Protein AF-A0A523UTR7-F1 (afdb_monomer_lite)

Foldseek 3Di:
DAEAECAPPDAVRSLVVVLVVVVVDDAPDKYKYKYHLPYDPVVSVVVSCVVPVQWDWDWDQDPRSIIIIMIHRHPPDD

Secondary structure (DSSP, 8-state):
-EEEE-TTS-HHHHHHHHHHHHHHPPTT-EEEEEE-TT--HHHHHHHHHHH-TTEEEEEEE-TTS-EEEEEEE-----

Organism: NCBI:txid2250710

pLDDT: mean 86.26, std 9.45, range [41.75, 94.06]

Structure (mmCIF, N/CA/C/O backbone):
data_AF-A0A523UTR7-F1
#
_entry.id   AF-A0A523UTR7-F1
#
loop_
_atom_site.group_PDB
_atom_site.id
_atom_site.type_symbol
_atom_site.label_atom_id
_atom_site.label_alt_id
_atom_site.label_comp_id
_atom_site.label_asym_id
_atom_site.label_entity_id
_atom_site.label_seq_id
_atom_site.pdbx_PDB_ins_code
_atom_site.Cartn_x
_atom_site.Cartn_y
_atom_site.Cartn_z
_atom_site.occupancy
_atom_site.B_iso_or_equiv
_atom_site.auth_seq_id
_atom_site.auth_comp_id
_atom_site.auth_asym_id
_atom_site.auth_atom_id
_atom_site.pdbx_PDB_model_num
ATOM 1 N N . MET A 1 1 ? -4.353 14.343 6.235 1.00 67.50 1 MET A N 1
ATOM 2 C CA . MET A 1 1 ? -4.041 13.578 5.009 1.00 67.50 1 MET A CA 1
ATOM 3 C C . MET A 1 1 ? -2.537 13.617 4.835 1.00 67.50 1 MET A C 1
ATOM 5 O O . MET A 1 1 ? -1.985 14.707 4.903 1.00 67.50 1 MET A O 1
ATOM 9 N N . SER A 1 2 ? -1.882 12.461 4.724 1.00 84.12 2 SER A N 1
ATOM 10 C CA . SER A 1 2 ? -0.427 12.369 4.554 1.00 84.12 2 SER A CA 1
ATOM 11 C C . SER A 1 2 ? -0.106 11.759 3.199 1.00 84.12 2 SER A C 1
ATOM 13 O O . SER A 1 2 ? -0.677 10.730 2.846 1.00 84.12 2 SER A O 1
ATOM 15 N N . GLU A 1 3 ? 0.808 12.381 2.465 1.00 89.31 3 GLU A N 1
ATOM 16 C CA . GLU A 1 3 ? 1.265 11.918 1.155 1.00 89.31 3 GLU A CA 1
ATOM 17 C C . GLU A 1 3 ? 2.700 11.392 1.258 1.00 89.31 3 GLU A C 1
ATOM 19 O O . GLU A 1 3 ? 3.534 11.963 1.963 1.00 89.31 3 GLU A O 1
ATOM 24 N N . LEU A 1 4 ? 2.987 10.279 0.584 1.00 90.12 4 LEU A N 1
ATOM 25 C CA . LEU A 1 4 ? 4.288 9.619 0.595 1.00 90.12 4 LEU A CA 1
ATOM 26 C C . LEU A 1 4 ? 4.692 9.239 -0.828 1.00 90.12 4 LEU A C 1
ATOM 28 O O . LEU A 1 4 ? 4.070 8.385 -1.451 1.00 90.12 4 LEU A O 1
ATOM 32 N N . ASN A 1 5 ? 5.771 9.822 -1.341 1.00 89.94 5 ASN A N 1
ATOM 33 C CA . ASN A 1 5 ? 6.291 9.419 -2.641 1.00 89.94 5 ASN A CA 1
ATOM 34 C C . ASN A 1 5 ? 7.311 8.275 -2.501 1.00 89.94 5 ASN A C 1
ATOM 36 O O . ASN A 1 5 ? 8.340 8.419 -1.838 1.00 89.94 5 ASN A O 1
ATOM 40 N N . LEU A 1 6 ? 7.015 7.139 -3.128 1.00 88.19 6 LEU A N 1
ATOM 41 C CA . LEU A 1 6 ? 7.828 5.923 -3.157 1.00 88.19 6 LEU A CA 1
ATOM 42 C C . LEU A 1 6 ? 8.249 5.537 -4.588 1.00 88.19 6 LEU A C 1
ATOM 44 O O . LEU A 1 6 ? 8.818 4.457 -4.780 1.00 88.19 6 LEU A O 1
ATOM 48 N N . SER A 1 7 ? 7.995 6.397 -5.582 1.00 84.06 7 SER A N 1
ATOM 49 C CA . SER A 1 7 ? 8.219 6.094 -6.999 1.00 84.06 7 SER A CA 1
ATOM 50 C C . SER A 1 7 ? 9.666 5.720 -7.317 1.00 84.06 7 SER A C 1
ATOM 52 O O . SER A 1 7 ? 9.907 4.714 -7.979 1.00 84.06 7 SER A O 1
ATOM 54 N N . GLU A 1 8 ? 10.623 6.456 -6.755 1.00 82.81 8 GLU A N 1
ATOM 55 C CA . GLU A 1 8 ? 12.060 6.308 -7.039 1.00 82.81 8 GLU A CA 1
ATOM 56 C C . GLU A 1 8 ? 12.816 5.439 -6.018 1.00 82.81 8 GLU A C 1
ATOM 58 O O . GLU A 1 8 ? 14.030 5.276 -6.098 1.00 82.81 8 GLU A O 1
ATOM 63 N N . SER A 1 9 ? 12.131 4.890 -5.012 1.00 80.12 9 SER A N 1
ATOM 64 C CA . SER A 1 9 ? 12.787 4.083 -3.970 1.00 80.12 9 SER A CA 1
ATOM 65 C C . SER A 1 9 ? 12.950 2.625 -4.409 1.00 80.12 9 SER A C 1
ATOM 67 O O . SER A 1 9 ? 12.073 2.101 -5.077 1.00 80.12 9 SER A O 1
ATOM 69 N N . ALA A 1 10 ? 14.008 1.925 -3.987 1.00 83.50 10 ALA A N 1
ATOM 70 C CA . ALA A 1 10 ? 14.090 0.465 -4.138 1.00 83.50 10 ALA A CA 1
ATOM 71 C C . ALA A 1 10 ? 13.007 -0.241 -3.295 1.00 83.50 10 ALA A C 1
ATOM 73 O O . ALA A 1 10 ? 12.598 0.288 -2.262 1.00 83.50 10 ALA A O 1
ATOM 74 N N . GLU A 1 11 ? 12.555 -1.438 -3.682 1.00 80.81 11 GLU A N 1
ATOM 75 C CA . GLU A 1 11 ? 11.415 -2.134 -3.052 1.00 80.81 11 GLU A CA 1
ATOM 76 C C . GLU A 1 11 ? 11.536 -2.301 -1.523 1.00 80.81 11 GLU A C 1
ATOM 78 O O . GLU A 1 11 ? 10.603 -1.989 -0.778 1.00 80.81 11 GLU A O 1
ATOM 83 N N . THR A 1 12 ? 12.714 -2.675 -1.021 1.00 81.62 12 THR A N 1
ATOM 84 C CA . THR A 1 12 ? 12.986 -2.791 0.425 1.00 81.62 12 THR A CA 1
ATOM 85 C C . THR A 1 12 ? 12.925 -1.440 1.149 1.00 81.62 12 THR A C 1
ATOM 87 O O . THR A 1 12 ? 12.414 -1.340 2.273 1.00 81.62 12 THR A O 1
ATOM 90 N N . SER A 1 13 ? 13.391 -0.372 0.496 1.00 88.12 13 SER A N 1
ATOM 91 C CA . SER A 1 13 ? 13.277 1.001 0.992 1.00 88.12 13 SER A CA 1
ATOM 92 C C . SER A 1 13 ? 11.831 1.499 0.961 1.00 88.12 13 SER A C 1
ATOM 94 O O . SER A 1 13 ? 11.421 2.193 1.894 1.00 88.12 13 SER A O 1
ATOM 96 N N . ARG A 1 14 ? 11.040 1.115 -0.056 1.00 90.00 14 ARG A N 1
ATOM 97 C CA . ARG A 1 14 ? 9.602 1.425 -0.147 1.00 90.00 14 ARG A CA 1
ATOM 98 C C . ARG A 1 14 ? 8.853 0.847 1.043 1.00 90.00 14 ARG A C 1
ATOM 100 O O . ARG A 1 14 ? 8.145 1.585 1.722 1.00 90.00 14 ARG A O 1
ATOM 107 N N . LEU A 1 15 ? 9.067 -0.436 1.340 1.00 90.50 15 LEU A N 1
ATOM 108 C CA . LEU A 1 15 ? 8.427 -1.105 2.472 1.00 90.50 15 LEU A CA 1
ATOM 109 C C . LEU A 1 15 ? 8.810 -0.457 3.805 1.00 90.50 15 LEU A C 1
ATOM 111 O O . LEU A 1 15 ? 7.941 -0.150 4.617 1.00 90.50 15 LEU A O 1
ATOM 115 N N . SER A 1 16 ? 10.104 -0.212 4.024 1.00 91.38 16 SER A N 1
ATOM 116 C CA . SER A 1 16 ? 10.590 0.387 5.272 1.00 91.38 16 SER A CA 1
ATOM 117 C C . SER A 1 16 ? 9.994 1.777 5.504 1.00 91.38 16 SER A C 1
ATOM 119 O O . SER A 1 16 ? 9.491 2.056 6.595 1.00 91.38 16 SER A O 1
ATOM 121 N N . ARG A 1 17 ? 9.974 2.620 4.462 1.00 91.19 17 ARG A N 1
ATOM 122 C CA . ARG A 1 17 ? 9.342 3.946 4.499 1.00 91.19 17 ARG A CA 1
ATOM 123 C C . ARG A 1 17 ? 7.842 3.852 4.735 1.00 91.19 17 ARG A C 1
ATOM 125 O O . ARG A 1 17 ? 7.343 4.522 5.631 1.00 91.19 17 ARG A O 1
ATOM 132 N N . LEU A 1 18 ? 7.142 2.983 4.004 1.00 91.44 18 LEU A N 1
ATOM 133 C CA . LEU A 1 18 ? 5.709 2.755 4.179 1.00 91.44 18 LEU A CA 1
ATOM 134 C C . LEU A 1 18 ? 5.391 2.381 5.633 1.00 91.44 18 LEU A C 1
ATOM 136 O O . LEU A 1 18 ? 4.572 3.033 6.272 1.00 91.44 18 LEU A O 1
ATOM 140 N N . LEU A 1 19 ? 6.083 1.387 6.194 1.00 90.62 19 LEU A N 1
ATOM 141 C CA . LEU A 1 19 ? 5.885 0.940 7.575 1.00 90.62 19 LEU A CA 1
ATOM 142 C C . LEU A 1 19 ? 6.230 2.015 8.609 1.00 90.62 19 LEU A C 1
ATOM 144 O O . LEU A 1 19 ? 5.576 2.109 9.648 1.00 90.62 19 LEU A O 1
ATOM 148 N N . GLU A 1 20 ? 7.278 2.803 8.381 1.00 91.75 20 GLU A N 1
ATOM 149 C CA . GLU A 1 20 ? 7.624 3.917 9.260 1.00 91.75 20 GLU A CA 1
ATOM 150 C C . GLU A 1 20 ? 6.558 5.012 9.234 1.00 91.75 20 GLU A C 1
ATOM 152 O O . GLU A 1 20 ? 6.138 5.469 10.296 1.00 91.75 20 GLU A O 1
ATOM 157 N N . THR A 1 21 ? 6.066 5.385 8.052 1.00 91.62 21 THR A N 1
ATOM 158 C CA . THR A 1 21 ? 4.992 6.368 7.921 1.00 91.62 21 THR A CA 1
ATOM 159 C C . THR A 1 21 ? 3.713 5.856 8.567 1.00 91.62 21 THR A C 1
ATOM 161 O O . THR A 1 21 ? 3.154 6.551 9.408 1.00 91.62 21 THR A O 1
ATOM 164 N N . LEU A 1 22 ? 3.297 4.618 8.280 1.00 89.00 22 LEU A N 1
ATOM 165 C CA . LEU A 1 22 ? 2.124 3.996 8.901 1.00 89.00 22 LEU A CA 1
ATOM 166 C C . LEU A 1 22 ? 2.214 4.008 10.434 1.00 89.00 22 LEU A C 1
ATOM 168 O O . LEU A 1 22 ? 1.236 4.326 11.102 1.00 89.00 22 LEU A O 1
ATOM 172 N N . ARG A 1 23 ? 3.392 3.740 11.013 1.00 87.62 23 ARG A N 1
ATOM 173 C CA . ARG A 1 23 ? 3.598 3.799 12.473 1.00 87.62 23 ARG A CA 1
ATOM 174 C C . ARG A 1 23 ? 3.396 5.193 13.078 1.00 87.62 23 ARG A C 1
ATOM 176 O O . ARG A 1 23 ? 3.097 5.278 14.265 1.00 87.62 23 ARG A O 1
ATOM 183 N N . ARG A 1 24 ? 3.571 6.269 12.306 1.00 87.94 24 ARG A N 1
ATOM 184 C CA . ARG A 1 24 ? 3.400 7.658 12.776 1.00 87.94 24 ARG A CA 1
ATOM 185 C C . ARG A 1 24 ? 1.948 8.140 12.707 1.00 87.94 24 ARG A C 1
ATOM 187 O O . ARG A 1 24 ? 1.608 9.126 13.358 1.00 87.94 24 ARG A O 1
ATOM 194 N N . LEU A 1 25 ? 1.108 7.470 11.924 1.00 85.62 25 LEU A N 1
ATOM 195 C CA . LEU A 1 25 ? -0.278 7.864 11.682 1.00 85.62 25 LEU A CA 1
ATOM 196 C C . LEU A 1 25 ? -1.206 7.399 12.809 1.00 85.62 25 LEU A C 1
ATOM 198 O O . LEU A 1 25 ? -1.025 6.328 13.393 1.00 85.62 25 LEU A O 1
ATOM 202 N N . ARG A 1 26 ? -2.221 8.210 13.116 1.00 81.94 26 ARG A N 1
ATOM 203 C CA . ARG A 1 26 ? -3.204 7.953 14.176 1.00 81.94 26 ARG A CA 1
ATOM 204 C C . ARG A 1 26 ? -4.521 7.434 13.594 1.00 81.94 26 ARG A C 1
ATOM 206 O O . ARG A 1 26 ? -4.751 7.416 12.387 1.00 81.94 26 ARG A O 1
ATOM 213 N N . SER A 1 27 ? -5.422 6.975 14.466 1.00 74.25 27 SER A N 1
ATOM 214 C CA . SER A 1 27 ? -6.751 6.515 14.042 1.00 74.25 27 SER A CA 1
ATOM 215 C C . SER A 1 27 ? -7.535 7.646 13.381 1.00 74.25 27 SER A C 1
ATOM 217 O O . SER A 1 27 ? -7.792 8.669 14.010 1.00 74.25 27 SER A O 1
ATOM 219 N N . GLY A 1 28 ? -7.947 7.428 12.132 1.00 76.50 28 GLY A N 1
ATOM 220 C CA . GLY A 1 28 ? -8.622 8.432 11.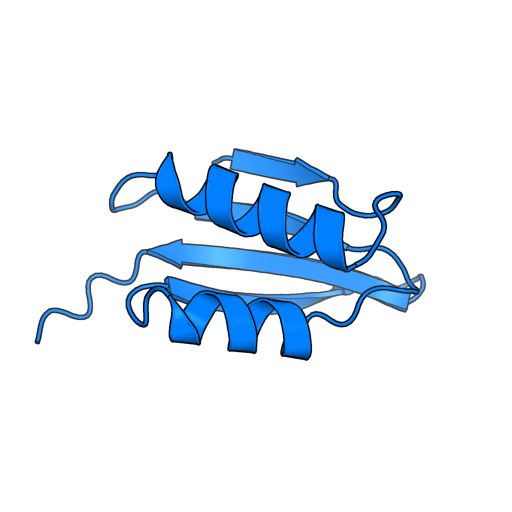308 1.00 76.50 28 GLY A CA 1
ATOM 221 C C . GLY A 1 28 ? -7.713 9.080 10.266 1.00 76.50 28 GLY A C 1
ATOM 222 O O . GLY A 1 28 ? -8.234 9.643 9.306 1.00 76.50 28 GLY A O 1
ATOM 223 N N . ASP A 1 29 ? -6.391 8.935 10.392 1.00 85.62 29 ASP A N 1
ATOM 224 C CA . ASP A 1 29 ? -5.467 9.380 9.358 1.00 85.62 29 ASP A CA 1
ATOM 225 C C . ASP A 1 29 ? -5.516 8.468 8.130 1.00 85.62 29 ASP A C 1
ATOM 227 O O . ASP A 1 29 ? -5.711 7.248 8.210 1.00 85.62 29 ASP A O 1
ATOM 231 N N . VAL A 1 30 ? -5.321 9.104 6.978 1.00 87.44 30 VAL A N 1
ATOM 232 C CA . VAL A 1 30 ? -5.226 8.461 5.670 1.00 87.44 30 VAL A CA 1
ATOM 233 C C . VAL A 1 30 ? -3.847 8.762 5.101 1.00 87.44 30 VAL A C 1
ATOM 235 O O . VAL A 1 30 ? -3.453 9.931 5.008 1.00 87.44 30 VAL A O 1
ATOM 238 N N . LEU A 1 31 ? -3.141 7.700 4.724 1.00 91.81 31 LEU A N 1
ATOM 239 C CA . LEU A 1 31 ? -1.919 7.743 3.938 1.00 91.81 31 LEU A CA 1
ATOM 240 C C . LEU A 1 31 ? -2.26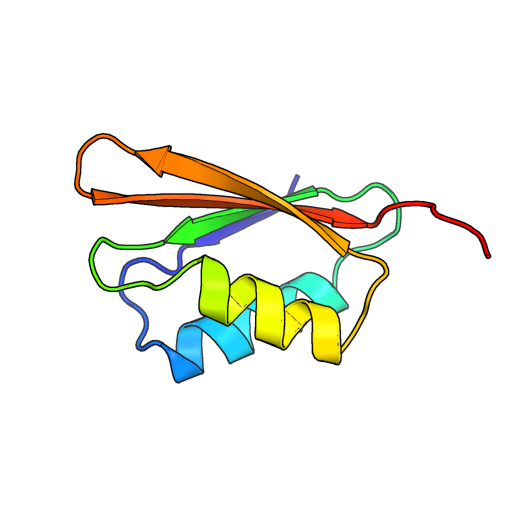0 7.557 2.468 1.00 91.81 31 LEU A C 1
ATOM 242 O O . LEU A 1 31 ? -2.985 6.630 2.120 1.00 91.81 31 LEU A O 1
ATOM 246 N N . THR A 1 32 ? -1.686 8.391 1.620 1.00 93.44 32 THR A N 1
ATOM 247 C CA . THR A 1 32 ? -1.664 8.214 0.170 1.00 93.44 32 THR A CA 1
ATOM 248 C C . THR A 1 32 ? -0.214 8.042 -0.248 1.00 93.44 32 THR A C 1
ATOM 250 O O . THR A 1 32 ? 0.599 8.920 0.019 1.00 93.44 32 THR A O 1
ATOM 253 N N . ALA A 1 33 ? 0.137 6.906 -0.841 1.00 93.06 33 ALA A N 1
ATOM 254 C CA . ALA A 1 33 ? 1.492 6.611 -1.271 1.00 93.06 33 ALA A CA 1
ATOM 255 C C . ALA A 1 33 ? 1.560 6.388 -2.783 1.00 93.06 33 ALA A C 1
ATOM 257 O O . ALA A 1 33 ? 0.891 5.504 -3.310 1.00 93.06 33 ALA A O 1
ATOM 258 N N . SER A 1 34 ? 2.388 7.166 -3.474 1.00 92.88 34 SER A N 1
ATOM 259 C CA . SER A 1 34 ? 2.620 7.019 -4.912 1.00 92.88 34 SER A CA 1
ATOM 260 C C . SER A 1 34 ? 3.748 6.025 -5.150 1.00 92.88 34 SER A C 1
ATOM 262 O O . SER A 1 34 ? 4.851 6.184 -4.633 1.00 92.88 34 SER A O 1
ATOM 264 N N . LEU A 1 35 ? 3.473 4.995 -5.932 1.00 92.50 35 LEU A N 1
ATOM 265 C CA . LEU A 1 35 ? 4.370 3.911 -6.293 1.00 92.50 35 LEU A CA 1
ATOM 266 C C . LEU A 1 35 ? 4.720 4.026 -7.779 1.00 92.50 35 LEU A C 1
ATOM 268 O O . LEU A 1 35 ? 3.872 4.350 -8.609 1.00 92.50 35 LEU A O 1
ATOM 272 N N . GLY A 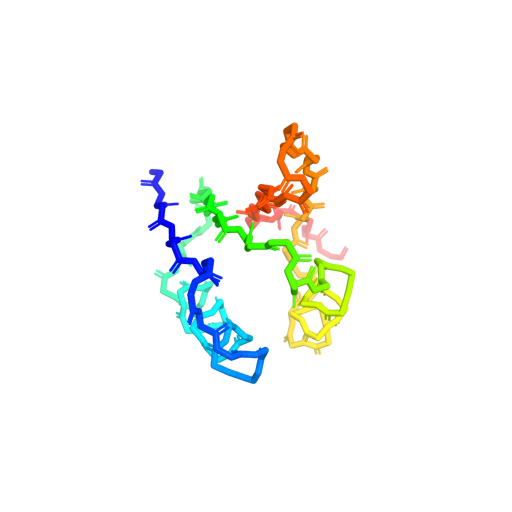1 36 ? 5.979 3.757 -8.110 1.00 90.00 36 GLY A N 1
ATOM 273 C CA . GLY A 1 36 ? 6.464 3.772 -9.489 1.00 90.00 36 GLY A CA 1
ATOM 274 C C . GLY A 1 36 ? 6.039 2.516 -10.245 1.00 90.00 36 GLY A C 1
ATOM 275 O O . GLY A 1 36 ? 5.514 1.579 -9.648 1.00 90.00 36 GLY A O 1
ATOM 276 N N . LYS A 1 37 ? 6.315 2.483 -11.549 1.00 87.06 37 LYS A N 1
ATOM 277 C CA . LYS A 1 37 ? 6.030 1.334 -12.424 1.00 87.06 37 LYS A CA 1
ATOM 278 C C . LYS A 1 37 ? 6.686 0.021 -11.971 1.00 87.06 37 LYS A C 1
ATOM 280 O O . LYS A 1 37 ? 6.125 -1.048 -12.158 1.00 87.06 37 LYS A O 1
ATOM 285 N N . ASP A 1 38 ? 7.849 0.111 -11.324 1.00 86.62 38 ASP A N 1
ATOM 286 C CA . ASP A 1 38 ? 8.637 -1.034 -10.844 1.00 86.62 38 ASP A CA 1
ATOM 287 C C . ASP A 1 38 ? 8.290 -1.432 -9.397 1.00 86.62 38 ASP A C 1
ATOM 289 O O . ASP A 1 38 ? 9.114 -2.003 -8.679 1.00 86.62 38 ASP A O 1
ATOM 293 N N . ALA A 1 39 ? 7.132 -1.013 -8.891 1.00 87.94 39 ALA A N 1
ATOM 294 C CA . ALA A 1 39 ? 6.694 -1.320 -7.538 1.00 87.94 39 ALA A CA 1
ATOM 295 C C . ALA A 1 39 ? 5.571 -2.350 -7.560 1.00 87.94 39 ALA A C 1
ATOM 297 O O . ALA A 1 39 ? 4.604 -2.187 -8.301 1.00 87.94 39 ALA A O 1
ATOM 298 N N . ASP A 1 40 ? 5.662 -3.347 -6.679 1.00 90.56 40 ASP A N 1
ATOM 299 C CA . ASP A 1 40 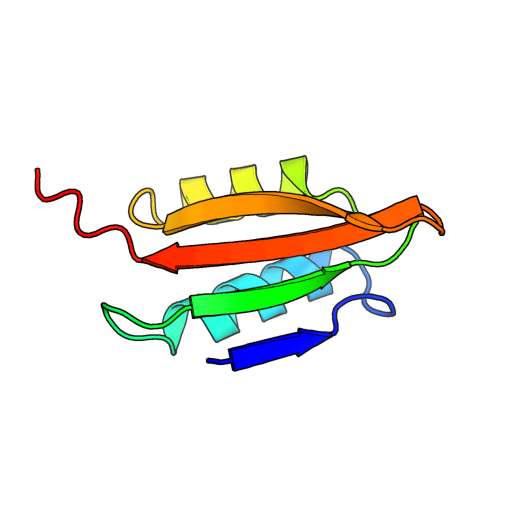? 4.559 -4.268 -6.445 1.00 90.56 40 ASP A CA 1
ATOM 300 C C . ASP A 1 40 ? 3.690 -3.807 -5.253 1.00 90.56 40 ASP A C 1
ATOM 302 O O . ASP A 1 40 ? 4.076 -3.980 -4.086 1.00 90.56 40 ASP A O 1
ATOM 306 N N . PRO A 1 41 ? 2.514 -3.190 -5.494 1.00 91.75 41 PRO A N 1
ATOM 307 C CA . PRO A 1 41 ? 1.608 -2.806 -4.416 1.00 91.75 41 PRO A CA 1
ATOM 308 C C . PRO A 1 41 ? 1.105 -4.014 -3.619 1.00 91.75 41 PRO A C 1
ATOM 310 O O . PRO A 1 41 ? 0.849 -3.868 -2.425 1.00 91.75 41 PRO A O 1
ATOM 313 N N . ASP A 1 42 ? 0.958 -5.192 -4.234 1.00 91.62 42 ASP A N 1
ATOM 314 C CA . ASP A 1 42 ? 0.448 -6.382 -3.547 1.00 91.62 42 ASP A CA 1
ATOM 315 C C . ASP A 1 42 ? 1.439 -6.900 -2.509 1.00 91.62 42 ASP A C 1
ATOM 317 O O . ASP A 1 42 ? 1.052 -7.133 -1.358 1.00 91.62 42 ASP A O 1
ATOM 321 N N . PHE A 1 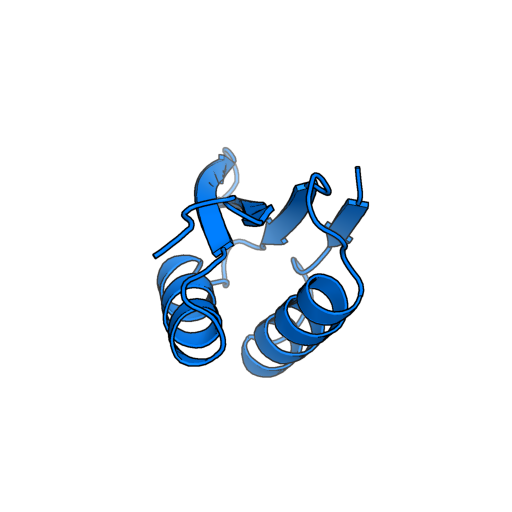43 ? 2.721 -6.990 -2.870 1.00 91.56 43 PHE A N 1
ATOM 322 C CA . PHE A 1 43 ? 3.797 -7.293 -1.931 1.00 91.56 43 PHE A CA 1
ATOM 323 C C . PHE A 1 43 ? 3.835 -6.306 -0.757 1.00 91.56 43 PHE A C 1
ATOM 325 O O . PHE A 1 43 ? 3.831 -6.721 0.405 1.00 91.56 43 PHE A O 1
ATOM 332 N N . LEU A 1 44 ? 3.797 -4.996 -1.033 1.00 91.31 44 LEU A N 1
ATOM 333 C CA . LEU A 1 44 ? 3.827 -3.964 0.011 1.00 91.31 44 LEU A CA 1
ATOM 334 C C . LEU A 1 44 ? 2.633 -4.071 0.971 1.00 91.31 44 LEU A C 1
ATOM 336 O O . LEU A 1 44 ? 2.807 -3.960 2.188 1.00 91.31 44 LEU A O 1
ATOM 340 N N . ILE A 1 45 ? 1.431 -4.316 0.443 1.00 92.56 45 ILE A N 1
ATOM 341 C CA . ILE A 1 45 ? 0.219 -4.521 1.247 1.00 92.56 45 ILE A CA 1
ATOM 342 C C . ILE A 1 45 ? 0.343 -5.792 2.091 1.00 92.56 45 ILE A C 1
ATOM 344 O O . ILE A 1 45 ? 0.029 -5.764 3.283 1.00 92.56 45 ILE A O 1
ATOM 348 N N . ALA A 1 46 ? 0.791 -6.902 1.501 1.00 92.31 46 ALA A N 1
ATOM 349 C CA . ALA A 1 46 ? 0.934 -8.176 2.197 1.00 92.31 46 ALA A CA 1
ATOM 350 C C . ALA A 1 46 ? 1.918 -8.065 3.372 1.00 92.31 46 ALA A C 1
ATOM 352 O O . ALA A 1 46 ? 1.586 -8.448 4.497 1.00 92.31 46 ALA A O 1
ATOM 353 N N . GLU A 1 47 ? 3.091 -7.471 3.147 1.00 92.31 47 GLU A N 1
ATOM 354 C CA . GLU A 1 47 ? 4.095 -7.245 4.190 1.00 92.31 47 GLU A CA 1
ATOM 355 C C . GLU A 1 47 ? 3.601 -6.276 5.273 1.00 92.31 47 GLU A C 1
ATOM 357 O O . GLU A 1 47 ? 3.803 -6.510 6.470 1.00 92.31 47 GLU A O 1
ATOM 362 N N . ALA A 1 48 ? 2.883 -5.215 4.891 1.00 89.56 48 ALA A N 1
ATOM 363 C CA . ALA A 1 48 ? 2.295 -4.295 5.857 1.00 89.56 48 ALA A CA 1
ATOM 364 C C . ALA A 1 48 ? 1.213 -4.962 6.724 1.00 89.56 48 ALA A C 1
ATOM 366 O O . ALA A 1 48 ? 1.183 -4.756 7.942 1.00 89.56 48 ALA A O 1
ATOM 367 N N . ARG A 1 49 ? 0.376 -5.828 6.139 1.00 88.75 49 ARG A N 1
ATOM 368 C CA . ARG A 1 49 ? -0.649 -6.593 6.868 1.00 88.75 49 ARG A CA 1
ATOM 369 C C . ARG A 1 49 ? -0.058 -7.607 7.840 1.00 88.75 49 ARG A C 1
ATOM 371 O O . ARG A 1 49 ? -0.589 -7.739 8.941 1.00 88.75 49 ARG A O 1
ATOM 378 N N . LYS A 1 50 ? 1.063 -8.257 7.496 1.00 89.31 50 LYS A N 1
ATOM 379 C CA . LYS A 1 50 ? 1.798 -9.140 8.428 1.00 89.31 50 LYS A CA 1
ATOM 380 C C . LYS A 1 50 ? 2.206 -8.412 9.712 1.00 89.31 50 LYS A C 1
ATOM 382 O O . LYS A 1 50 ? 2.248 -9.021 10.775 1.00 89.31 50 LYS A O 1
ATOM 387 N N . ARG A 1 51 ? 2.504 -7.109 9.626 1.00 85.75 51 ARG A N 1
ATOM 388 C CA . ARG A 1 51 ? 2.860 -6.270 10.784 1.00 85.75 51 ARG A CA 1
ATOM 389 C C . ARG A 1 51 ? 1.637 -5.754 11.536 1.00 85.75 51 ARG A C 1
ATOM 391 O O . ARG A 1 51 ? 1.679 -5.643 12.758 1.00 85.75 51 ARG A O 1
ATOM 398 N N . SER A 1 52 ? 0.576 -5.387 10.822 1.00 82.19 52 SER A N 1
ATOM 399 C CA . SER A 1 52 ? -0.653 -4.875 11.423 1.00 82.19 52 SER A CA 1
ATOM 400 C C . SER A 1 52 ? -1.846 -5.068 10.490 1.00 82.19 52 SER A C 1
ATOM 402 O O . SER A 1 52 ? -1.979 -4.382 9.477 1.00 82.19 52 SER A O 1
ATOM 404 N N . ASN A 1 53 ? -2.777 -5.939 10.886 1.00 81.31 53 ASN A N 1
ATOM 405 C CA . ASN A 1 53 ? -4.013 -6.198 10.141 1.00 81.31 53 ASN A CA 1
ATOM 406 C C . ASN A 1 53 ? -5.084 -5.097 10.317 1.00 81.31 53 ASN A C 1
ATOM 408 O O . ASN A 1 53 ? -6.219 -5.239 9.875 1.00 81.31 53 ASN A O 1
ATOM 412 N N . LYS A 1 54 ? -4.741 -3.996 10.998 1.00 85.62 54 LYS A N 1
ATOM 413 C CA . LYS A 1 54 ? -5.646 -2.863 11.256 1.00 85.62 54 LYS A CA 1
ATOM 414 C C . LYS A 1 54 ? -5.729 -1.889 10.080 1.00 85.62 54 LYS A C 1
ATOM 416 O O . LYS A 1 54 ? -6.560 -0.988 10.095 1.00 85.62 54 LYS A O 1
ATOM 421 N N . TRP A 1 55 ? -4.849 -2.023 9.093 1.00 88.75 55 TRP A N 1
ATOM 422 C CA . TRP A 1 55 ? -4.798 -1.142 7.934 1.00 88.75 55 TRP A CA 1
ATOM 423 C C . TRP A 1 55 ? -5.690 -1.668 6.814 1.00 88.75 55 TRP A C 1
ATOM 425 O O . TRP A 1 55 ? -5.506 -2.783 6.325 1.00 88.75 55 TRP A O 1
ATOM 435 N N . ASP A 1 56 ? -6.642 -0.839 6.402 1.00 89.50 56 ASP A N 1
ATOM 436 C CA . ASP A 1 56 ? -7.367 -1.018 5.153 1.00 89.50 56 ASP A CA 1
ATOM 437 C C . ASP A 1 56 ? -6.552 -0.377 4.030 1.00 89.50 56 ASP A C 1
ATOM 439 O O . ASP A 1 56 ? -6.166 0.789 4.132 1.00 89.50 56 ASP A O 1
ATOM 443 N N . PHE A 1 57 ? -6.250 -1.160 2.997 1.00 91.88 57 PHE A N 1
ATOM 444 C CA . PHE A 1 57 ? -5.448 -0.721 1.861 1.00 91.88 57 PHE A CA 1
ATOM 445 C C . PHE A 1 57 ? -6.293 -0.749 0.594 1.00 91.88 57 PHE A C 1
ATOM 447 O O . PHE A 1 57 ? -6.913 -1.769 0.291 1.00 91.88 57 PHE A O 1
ATOM 454 N N . GLN A 1 58 ? -6.255 0.338 -0.168 1.00 93.00 58 GLN A N 1
ATOM 455 C CA . GLN A 1 58 ? -6.833 0.440 -1.502 1.00 93.00 58 GLN A CA 1
ATOM 456 C C . GLN A 1 58 ? -5.723 0.812 -2.479 1.00 93.00 58 GLN A C 1
ATOM 458 O O . GLN A 1 58 ? -4.943 1.721 -2.213 1.00 93.00 58 GLN A O 1
ATOM 463 N N . LYS A 1 59 ? -5.629 0.104 -3.604 1.00 93.62 59 LYS A N 1
ATOM 464 C CA . LYS A 1 59 ? -4.656 0.396 -4.660 1.00 93.62 59 LYS A CA 1
ATOM 465 C C . LYS A 1 59 ? -5.392 0.849 -5.914 1.00 93.62 59 LYS A C 1
ATOM 467 O O . LYS A 1 59 ? -6.387 0.242 -6.304 1.00 93.62 59 LYS A O 1
ATOM 472 N N . HIS A 1 60 ? -4.885 1.891 -6.548 1.00 93.56 60 HIS A N 1
ATOM 473 C CA . HIS A 1 60 ? -5.395 2.429 -7.800 1.00 93.56 60 HIS A CA 1
ATOM 474 C C . HIS A 1 60 ? -4.258 2.445 -8.811 1.00 93.56 60 HIS A C 1
ATOM 476 O O . HIS A 1 60 ? -3.159 2.883 -8.488 1.00 93.56 60 HIS A O 1
ATOM 482 N N . ARG A 1 61 ? -4.500 1.959 -10.027 1.00 90.88 61 ARG A N 1
ATOM 483 C CA . ARG A 1 61 ? -3.509 2.055 -11.101 1.00 90.88 61 ARG A CA 1
ATOM 484 C C . ARG A 1 61 ? -3.563 3.454 -11.704 1.00 90.88 61 ARG A C 1
ATOM 486 O O . ARG A 1 61 ? -4.644 3.950 -12.016 1.00 90.88 61 ARG A O 1
ATOM 493 N N . LEU A 1 62 ? -2.404 4.073 -11.848 1.00 85.25 62 LEU A N 1
ATOM 494 C CA . LEU A 1 62 ? -2.204 5.322 -12.566 1.00 85.25 62 LEU A CA 1
ATOM 495 C C . LEU A 1 62 ? -1.797 4.977 -14.008 1.00 85.25 62 LEU A C 1
ATOM 497 O O . LEU A 1 62 ? -1.218 3.923 -14.261 1.00 85.25 62 LEU A O 1
ATOM 501 N N . GLY A 1 63 ? -2.145 5.831 -14.972 1.00 82.31 63 GLY A N 1
ATOM 502 C CA . GLY A 1 63 ? -2.036 5.525 -16.408 1.00 82.31 63 GLY A CA 1
ATOM 503 C C . GLY A 1 63 ? -0.624 5.240 -16.944 1.00 82.31 63 GLY A C 1
ATOM 504 O O . GLY A 1 63 ? -0.508 4.802 -18.080 1.00 82.31 63 GLY A O 1
ATOM 505 N N . ASP A 1 64 ? 0.421 5.453 -16.141 1.00 85.06 64 ASP A N 1
ATOM 506 C CA . ASP A 1 64 ? 1.840 5.271 -16.489 1.00 85.06 64 ASP A CA 1
ATOM 507 C C . ASP A 1 64 ? 2.445 4.021 -15.814 1.00 85.06 64 ASP A C 1
ATOM 509 O O . ASP A 1 64 ? 3.561 4.049 -15.308 1.00 85.06 64 ASP A O 1
ATOM 513 N N . ASP A 1 65 ? 1.658 2.951 -15.651 1.00 82.94 65 ASP A N 1
ATOM 514 C CA . ASP A 1 65 ? 2.027 1.740 -14.884 1.00 82.94 65 ASP A CA 1
ATOM 515 C C . ASP A 1 65 ? 2.366 1.967 -13.397 1.00 82.94 65 ASP A C 1
ATOM 517 O O . ASP A 1 65 ? 2.625 1.025 -12.650 1.00 82.94 65 ASP A O 1
ATOM 521 N N . SER A 1 66 ? 2.295 3.211 -12.937 1.00 90.44 66 SER A N 1
ATOM 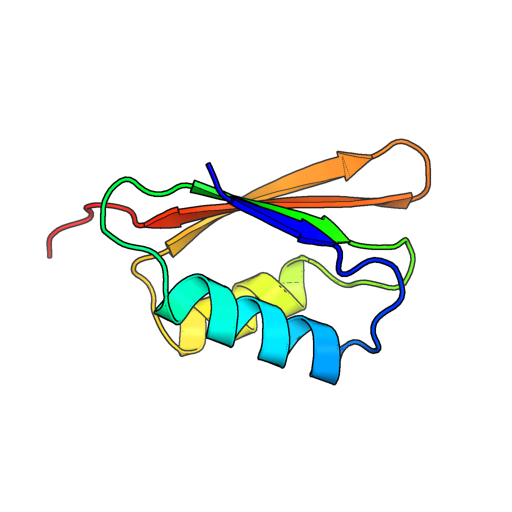522 C CA . SER A 1 66 ? 2.420 3.606 -11.543 1.00 90.44 66 SER A CA 1
ATOM 523 C C . SER A 1 66 ? 1.169 3.231 -10.749 1.00 90.44 66 SER A C 1
ATOM 525 O O . SER A 1 66 ? 0.089 2.992 -11.292 1.00 90.44 66 SER A O 1
ATOM 527 N N . TRP A 1 67 ? 1.303 3.186 -9.427 1.00 93.50 67 TRP A N 1
ATOM 528 C CA . TRP A 1 67 ? 0.204 2.840 -8.531 1.00 93.50 67 TRP A CA 1
ATOM 529 C C . TRP A 1 67 ? 0.045 3.889 -7.444 1.00 93.50 67 TRP A C 1
ATOM 531 O O . TRP A 1 67 ? 1.012 4.454 -6.952 1.00 93.50 67 TRP A O 1
ATOM 541 N N . LEU A 1 68 ? -1.187 4.129 -7.030 1.00 94.00 68 LEU A N 1
ATOM 542 C CA . LEU A 1 68 ? -1.519 4.925 -5.865 1.00 94.00 68 LEU A CA 1
ATOM 543 C C . LEU A 1 68 ? -2.048 3.988 -4.787 1.00 94.00 68 LEU A C 1
ATOM 545 O O . LEU A 1 68 ? -3.054 3.308 -4.982 1.00 94.00 68 LEU A O 1
ATOM 549 N N . LEU A 1 69 ? -1.359 3.935 -3.657 1.00 94.06 69 LEU A N 1
ATOM 550 C CA . LEU A 1 69 ? -1.715 3.118 -2.511 1.00 94.06 69 LEU A CA 1
ATOM 551 C C . LEU A 1 69 ? -2.307 4.004 -1.415 1.00 94.06 69 LEU A C 1
ATOM 553 O O . LEU A 1 69 ? -1.606 4.788 -0.784 1.00 94.06 69 LEU A O 1
ATOM 557 N N . HIS A 1 70 ? -3.595 3.858 -1.153 1.00 94.06 70 HIS A N 1
ATOM 558 C CA . HIS A 1 70 ? -4.260 4.457 -0.006 1.00 94.06 70 HIS A CA 1
ATOM 559 C C . HIS A 1 70 ? -4.245 3.483 1.165 1.00 94.06 70 HIS A C 1
ATOM 561 O O . HIS A 1 70 ? -4.629 2.326 1.015 1.00 94.06 70 HIS A O 1
ATOM 567 N N . ALA A 1 71 ? -3.836 3.949 2.341 1.00 91.94 71 ALA A N 1
ATOM 568 C CA . ALA A 1 71 ? -3.909 3.188 3.578 1.00 91.94 71 ALA A CA 1
ATOM 569 C C . ALA A 1 71 ? -4.659 3.988 4.642 1.00 91.94 71 ALA A C 1
ATOM 571 O O . ALA A 1 71 ? -4.307 5.128 4.950 1.00 91.94 71 ALA A O 1
ATOM 572 N N . LYS A 1 72 ? -5.683 3.381 5.233 1.00 90.31 72 LYS A N 1
ATOM 573 C CA . LYS A 1 72 ? -6.470 3.971 6.314 1.00 90.31 72 LYS A CA 1
ATOM 574 C C . LYS A 1 72 ? -6.490 3.018 7.493 1.00 90.31 72 LYS A C 1
ATOM 576 O O . LYS A 1 72 ? -6.745 1.827 7.330 1.00 90.31 72 LYS A O 1
ATOM 581 N N . LEU A 1 73 ? -6.254 3.533 8.698 1.00 86.75 73 LEU A N 1
ATOM 582 C CA . LEU A 1 73 ? -6.392 2.709 9.894 1.00 86.75 73 LEU A CA 1
ATOM 583 C C . LEU A 1 73 ? -7.881 2.406 10.104 1.00 86.75 73 LEU A C 1
ATOM 585 O O . LEU A 1 73 ? -8.664 3.279 10.490 1.00 86.75 73 LEU A O 1
ATOM 589 N N . SER A 1 74 ? -8.277 1.171 9.818 1.00 79.56 74 SER A N 1
ATOM 590 C CA . SER A 1 74 ? -9.635 0.698 10.011 1.00 79.56 74 SER A CA 1
ATOM 591 C C . SER A 1 74 ? -9.897 0.542 11.501 1.00 79.56 74 SER A C 1
ATOM 593 O O . SER A 1 74 ? -9.178 -0.162 12.210 1.00 79.56 74 SER A O 1
ATOM 595 N N . ARG A 1 75 ? -10.971 1.166 11.990 1.00 65.75 75 ARG A N 1
ATOM 596 C CA . ARG A 1 75 ? -11.538 0.858 13.309 1.00 65.75 75 ARG A CA 1
ATOM 597 C C . ARG A 1 75 ? -12.324 -0.457 13.256 1.00 65.75 75 ARG A C 1
ATOM 599 O O . ARG A 1 75 ? -13.421 -0.530 13.801 1.00 65.75 75 ARG A O 1
ATOM 606 N N . LYS A 1 76 ? -11.794 -1.495 12.601 1.00 56.41 76 LYS A N 1
ATOM 607 C CA . LYS A 1 76 ? -12.256 -2.860 12.859 1.00 56.41 76 LYS A CA 1
ATOM 608 C C . LYS A 1 76 ? -11.771 -3.219 14.260 1.00 56.41 76 LYS A C 1
ATOM 610 O O . LYS A 1 76 ? -10.649 -3.675 14.459 1.00 56.41 76 LYS A O 1
ATOM 615 N N . GLY A 1 77 ? -12.587 -2.830 15.235 1.00 46.84 77 GLY A N 1
ATOM 616 C CA . GLY A 1 77 ? -12.552 -3.392 16.569 1.00 46.84 77 GLY A CA 1
ATOM 617 C C . GLY A 1 77 ? -12.943 -4.860 16.473 1.00 46.84 77 GLY A C 1
ATOM 618 O O . GLY A 1 77 ? -13.892 -5.177 15.756 1.00 46.84 77 GLY A O 1
ATOM 619 N N . THR A 1 78 ? -12.178 -5.677 17.204 1.00 41.75 78 THR A N 1
ATOM 620 C CA . THR A 1 78 ? -12.271 -7.138 17.392 1.00 41.75 78 THR A CA 1
ATOM 621 C C . THR A 1 78 ? -12.028 -8.007 16.166 1.00 41.75 78 THR A C 1
ATOM 623 O O . THR A 1 78 ? -12.820 -7.947 15.203 1.00 41.75 78 THR A O 1
#

Sequence (78 aa):
MSELNLSESAETSRLSRLLETLRRLRSGDVLTASLGKDADPDFLIAEARKRSNKWDFQKHRLGDDSWLLHAKLSRKGT

Radius of gyration: 11.75 Å; chains: 1; bounding box: 27×23×34 Å